Protein AF-A0A6L2Q4B0-F1 (afdb_monomer_lite)

pLDDT: mean 81.97, std 15.26, range [46.56, 97.0]

Radius of gyration: 23.89 Å; chains: 1; bounding box: 54×28×57 Å

Sequence (107 aa):
MDSKLSKKINGLEMSFWRRCSGLALEDHVRNDIIRQIMETEVTLTDTVEAKQLKWCGHMERMEEDRLRKKIYKWTRKEKERKAEKYLEEEGKTSNGWKKCTGRRLPG

Secondary structure (DSSP, 8-state):
--HHHHHHHHHHHHHHHHHHTT--STT---HHHHHHHTT--S-HHHHHHHHHHHHHHHHHHS-TTSHHHHHHH--HHHHHHHHHHHHHHTT--HHHHHHHHSPPPP-

Structure (mmCIF, N/CA/C/O backbone):
data_AF-A0A6L2Q4B0-F1
#
_entry.id   AF-A0A6L2Q4B0-F1
#
loop_
_atom_site.group_PDB
_atom_site.id
_atom_site.type_symbol
_atom_site.label_atom_id
_atom_site.label_alt_id
_atom_site.label_comp_id
_atom_site.label_asym_id
_atom_site.label_entity_id
_atom_site.label_seq_id
_atom_site.pdbx_PDB_ins_code
_atom_site.Cartn_x
_atom_site.Cartn_y
_atom_site.Cartn_z
_atom_site.occupancy
_atom_site.B_iso_or_equiv
_atom_site.auth_seq_id
_atom_site.auth_comp_id
_atom_site.auth_asym_id
_atom_site.auth_atom_id
_atom_site.pdbx_PDB_model_num
ATOM 1 N N . MET A 1 1 ? 5.914 -5.932 -0.659 1.00 71.81 1 MET A N 1
ATOM 2 C CA . MET A 1 1 ? 6.223 -4.558 -0.188 1.00 71.81 1 MET A CA 1
ATOM 3 C C . MET A 1 1 ? 7.388 -4.603 0.801 1.00 71.81 1 MET A C 1
ATOM 5 O O . MET A 1 1 ? 7.552 -5.628 1.453 1.00 71.81 1 MET A O 1
ATOM 9 N N . ASP A 1 2 ? 8.187 -3.539 0.942 1.00 85.00 2 ASP A N 1
ATOM 10 C CA . ASP A 1 2 ? 9.239 -3.489 1.975 1.00 85.00 2 ASP A CA 1
ATOM 11 C C . ASP A 1 2 ? 8.626 -3.586 3.379 1.00 85.00 2 ASP A C 1
ATOM 13 O O . ASP A 1 2 ? 7.739 -2.806 3.736 1.00 85.00 2 ASP A O 1
ATOM 17 N N . SER A 1 3 ? 9.148 -4.489 4.214 1.00 86.62 3 SER A N 1
ATOM 18 C CA . SER A 1 3 ? 8.625 -4.759 5.566 1.00 86.62 3 SER A CA 1
ATOM 19 C C . SER A 1 3 ? 8.646 -3.537 6.495 1.00 86.62 3 SER A C 1
ATOM 21 O O . SER A 1 3 ? 7.865 -3.436 7.440 1.00 86.62 3 SER A O 1
ATOM 23 N N . LYS A 1 4 ? 9.538 -2.574 6.237 1.00 91.88 4 LYS A N 1
ATOM 24 C CA . LYS A 1 4 ? 9.607 -1.308 6.978 1.00 91.88 4 LYS A CA 1
ATOM 25 C C . LYS A 1 4 ? 8.489 -0.346 6.577 1.00 91.88 4 LYS A C 1
ATOM 27 O O . LYS A 1 4 ? 7.987 0.388 7.427 1.00 91.88 4 LYS A O 1
ATOM 32 N N . LEU A 1 5 ? 8.115 -0.324 5.299 1.00 93.31 5 LEU A N 1
ATOM 33 C CA . LEU A 1 5 ? 7.075 0.563 4.788 1.00 93.31 5 LEU A CA 1
ATOM 34 C C . LEU A 1 5 ? 5.685 0.061 5.188 1.00 93.31 5 LEU A C 1
ATOM 36 O O . LEU A 1 5 ? 4.874 0.865 5.640 1.00 93.31 5 LEU A O 1
ATOM 40 N N . SER A 1 6 ? 5.446 -1.252 5.138 1.00 92.12 6 SER A N 1
ATOM 41 C CA . SER A 1 6 ? 4.179 -1.844 5.593 1.00 92.12 6 SER A CA 1
ATOM 42 C C . SER A 1 6 ? 3.885 -1.529 7.064 1.00 92.12 6 SER A C 1
ATOM 44 O O . SER A 1 6 ? 2.777 -1.118 7.399 1.00 92.12 6 SER A O 1
ATOM 46 N N . LYS A 1 7 ? 4.897 -1.594 7.943 1.00 92.81 7 LYS A N 1
ATOM 47 C CA . LYS A 1 7 ? 4.760 -1.190 9.356 1.00 92.81 7 LYS A CA 1
ATOM 48 C C . LYS A 1 7 ? 4.362 0.280 9.517 1.00 92.81 7 LYS A C 1
ATOM 50 O O . LYS A 1 7 ? 3.527 0.594 10.361 1.00 92.81 7 LYS A O 1
ATOM 55 N N . LYS A 1 8 ? 4.932 1.181 8.708 1.00 94.81 8 LYS A N 1
ATOM 56 C CA . LYS A 1 8 ? 4.575 2.611 8.731 1.00 94.81 8 LYS A CA 1
ATOM 57 C C . LYS A 1 8 ? 3.149 2.852 8.243 1.00 94.81 8 LYS A C 1
ATOM 59 O O . LYS A 1 8 ? 2.441 3.641 8.856 1.00 94.81 8 LYS A O 1
ATOM 64 N N . ILE A 1 9 ? 2.739 2.174 7.169 1.00 94.75 9 ILE A N 1
ATOM 65 C CA . ILE A 1 9 ? 1.377 2.264 6.627 1.00 94.75 9 ILE A CA 1
ATOM 66 C C . ILE A 1 9 ? 0.369 1.791 7.674 1.00 94.75 9 ILE A C 1
ATOM 68 O O . ILE A 1 9 ? -0.567 2.522 7.968 1.00 94.75 9 ILE A O 1
ATOM 72 N N . ASN A 1 10 ? 0.611 0.640 8.305 1.00 93.25 10 ASN A N 1
ATOM 73 C CA . ASN A 1 10 ? -0.256 0.125 9.365 1.00 93.25 10 ASN A CA 1
ATOM 74 C C . ASN A 1 10 ? -0.327 1.094 10.564 1.00 93.25 10 ASN A C 1
ATOM 76 O O . ASN A 1 10 ? -1.409 1.421 11.040 1.00 93.25 10 ASN A O 1
ATOM 80 N N . GLY A 1 11 ? 0.807 1.647 11.012 1.00 93.31 11 GLY A N 1
ATOM 81 C CA . GLY A 1 11 ? 0.813 2.654 12.083 1.00 93.31 11 GLY A CA 1
ATOM 82 C C . GLY A 1 11 ? 0.026 3.926 11.734 1.00 93.31 11 GLY A C 1
ATOM 83 O O . GLY A 1 11 ? -0.687 4.465 12.585 1.00 93.31 11 GLY A O 1
ATOM 84 N N . LEU A 1 12 ? 0.112 4.389 10.484 1.00 94.50 12 LEU A N 1
ATOM 85 C CA . LEU A 1 12 ? -0.660 5.530 9.988 1.00 94.50 12 LEU A CA 1
ATOM 86 C C . LEU A 1 12 ? -2.160 5.216 9.931 1.00 94.50 12 LEU A C 1
ATOM 88 O O . LEU A 1 12 ? -2.968 6.021 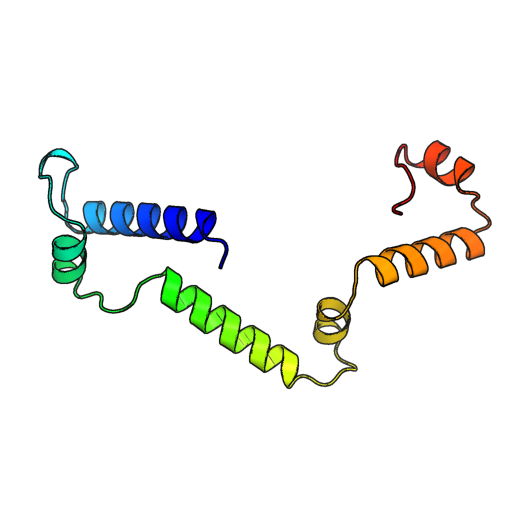10.388 1.00 94.50 12 LEU A O 1
ATOM 92 N N . GLU A 1 13 ? -2.514 4.049 9.403 1.00 94.88 13 GLU A N 1
ATOM 93 C CA . GLU A 1 13 ? -3.884 3.548 9.291 1.00 94.88 13 GLU A CA 1
ATOM 94 C C . GLU A 1 13 ? -4.553 3.430 10.670 1.00 94.88 13 GLU A C 1
ATOM 96 O O . GLU A 1 13 ? -5.615 4.008 10.894 1.00 94.88 13 GLU A O 1
ATOM 101 N N . MET A 1 14 ? -3.871 2.819 11.645 1.00 93.81 14 MET A N 1
ATOM 102 C CA . MET A 1 14 ? -4.335 2.757 13.038 1.00 93.81 14 MET A CA 1
ATOM 103 C C . MET A 1 14 ? -4.554 4.144 13.642 1.00 93.81 14 MET A C 1
ATOM 105 O O . MET A 1 14 ? -5.560 4.393 14.304 1.00 93.81 14 MET A O 1
ATOM 109 N N . SER A 1 15 ? -3.612 5.059 13.411 1.00 92.56 15 SER A N 1
ATOM 110 C CA . SER A 1 15 ? -3.687 6.430 13.928 1.00 92.56 15 SER A CA 1
ATOM 111 C C . SER A 1 15 ? -4.846 7.213 13.302 1.00 92.56 15 SER A C 1
ATOM 113 O O . SER A 1 15 ? -5.440 8.074 13.947 1.00 92.56 15 SER A O 1
ATOM 115 N N . PHE A 1 16 ? -5.168 6.940 12.037 1.00 93.50 16 PHE A N 1
ATOM 116 C CA . PHE A 1 16 ? -6.330 7.499 11.356 1.00 93.50 16 PHE A CA 1
ATOM 117 C C . PHE A 1 16 ? -7.635 6.967 11.962 1.00 93.50 16 PHE A C 1
ATOM 119 O O . PHE A 1 16 ? -8.455 7.767 12.406 1.00 93.50 16 PHE A O 1
ATOM 126 N N . TRP A 1 17 ? -7.787 5.647 12.088 1.00 93.00 17 TRP A N 1
ATOM 127 C CA . TRP A 1 17 ? -9.007 5.038 12.629 1.00 93.00 17 TRP A CA 1
ATOM 128 C C . TRP A 1 17 ? -9.287 5.397 14.085 1.00 93.00 17 TRP A C 1
ATOM 130 O O . TRP A 1 17 ?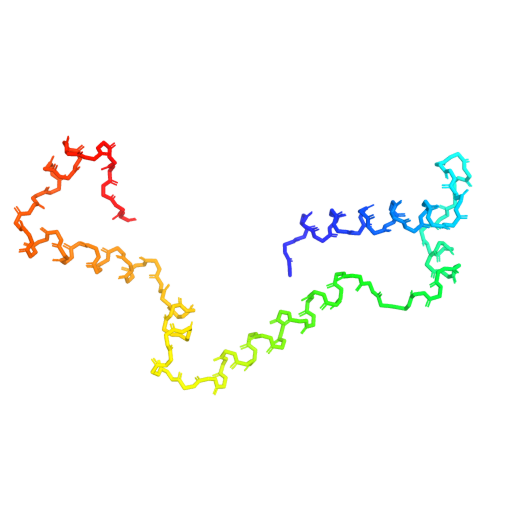 -10.440 5.652 14.427 1.00 93.00 17 TRP A O 1
ATOM 140 N N . ARG A 1 18 ? -8.253 5.515 14.929 1.00 93.12 18 ARG A N 1
ATOM 141 C CA . ARG A 1 18 ? -8.415 6.013 16.307 1.00 93.12 18 ARG A CA 1
ATOM 142 C C . ARG A 1 18 ? -9.047 7.400 16.338 1.00 93.12 18 ARG A C 1
ATOM 144 O O . ARG A 1 18 ? -10.024 7.604 17.047 1.00 93.12 18 ARG A O 1
ATOM 151 N N . ARG A 1 19 ? -8.548 8.323 15.508 1.00 92.56 19 ARG A N 1
ATOM 152 C CA . ARG A 1 19 ? -9.096 9.685 15.409 1.00 92.56 19 ARG A CA 1
ATOM 153 C C . ARG A 1 19 ? -10.528 9.698 14.881 1.00 92.56 19 ARG A C 1
ATOM 155 O O . ARG A 1 19 ? -11.344 10.434 15.419 1.00 92.56 19 ARG A O 1
ATOM 162 N N . CYS A 1 20 ? -10.844 8.880 13.878 1.00 92.12 20 CYS A N 1
ATOM 163 C CA . CYS A 1 20 ? -12.211 8.766 13.358 1.00 92.12 20 CYS A CA 1
ATOM 164 C C . CYS A 1 20 ? -13.189 8.178 14.382 1.00 92.12 20 CYS A C 1
ATOM 166 O O . CYS A 1 20 ? -14.345 8.582 14.409 1.00 92.12 20 CYS A O 1
ATOM 168 N N . SER A 1 21 ? -12.718 7.268 15.235 1.00 90.62 21 SER A N 1
ATOM 169 C CA . SER A 1 21 ? -13.527 6.625 16.278 1.00 90.62 21 SER A CA 1
ATOM 170 C C . SER A 1 21 ? -13.602 7.438 17.577 1.00 90.62 21 SER A C 1
ATOM 172 O O . SER A 1 21 ? -14.242 7.000 18.526 1.00 90.62 21 SER A O 1
ATOM 174 N N . GLY A 1 22 ? -12.916 8.585 17.659 1.00 92.12 22 GLY A N 1
ATOM 175 C CA . GLY A 1 22 ? -12.829 9.385 18.885 1.00 92.12 22 GLY A CA 1
ATOM 176 C C . GLY A 1 22 ? -12.027 8.730 20.015 1.00 92.12 22 GLY A C 1
ATOM 177 O O . GLY A 1 22 ? -12.170 9.135 21.162 1.00 92.12 22 GLY A O 1
ATOM 178 N N . LEU A 1 23 ? -11.192 7.734 19.705 1.00 89.94 23 LEU A N 1
ATOM 179 C CA . LEU A 1 23 ? -10.400 7.001 20.691 1.00 89.94 23 LEU A CA 1
ATOM 180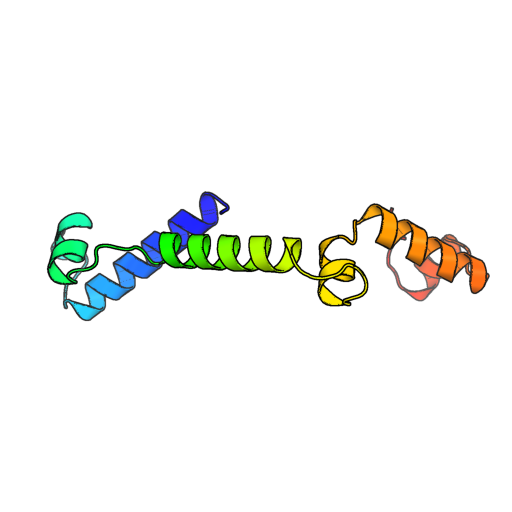 C C . LEU A 1 23 ? -9.060 7.696 20.941 1.00 89.94 23 LEU A C 1
ATOM 182 O O . LEU A 1 23 ? -8.283 7.953 20.011 1.00 89.94 23 LEU A O 1
ATOM 186 N N . ALA A 1 24 ? -8.766 7.938 22.211 1.00 85.06 24 ALA A N 1
ATOM 187 C CA . ALA A 1 24 ? -7.479 8.408 22.681 1.00 85.06 24 ALA A CA 1
ATOM 188 C C . ALA A 1 24 ? -6.466 7.254 22.777 1.00 85.06 24 ALA A C 1
ATOM 190 O O . ALA A 1 24 ? -6.779 6.065 22.648 1.00 85.06 24 ALA A O 1
ATOM 191 N N . LEU A 1 25 ? -5.196 7.604 22.999 1.00 81.06 25 LEU A N 1
ATOM 192 C CA . LEU A 1 25 ? -4.165 6.606 23.303 1.00 81.06 25 LEU A CA 1
ATOM 193 C C . LEU A 1 25 ? -4.402 5.949 24.674 1.00 81.06 25 LEU A C 1
ATOM 195 O O . LEU A 1 25 ? -4.104 4.768 24.845 1.00 81.06 25 LEU A O 1
ATOM 199 N N . GLU A 1 26 ? -4.948 6.723 25.613 1.00 87.81 26 GLU A N 1
ATOM 200 C CA . GLU A 1 26 ? -5.229 6.354 27.007 1.00 87.81 26 GLU A CA 1
ATOM 201 C C . GLU A 1 26 ? -6.324 5.293 27.133 1.00 87.81 26 GLU A C 1
ATOM 203 O O . GLU A 1 26 ? -6.323 4.522 28.087 1.00 87.81 26 GLU A O 1
ATOM 208 N N . ASP A 1 27 ? -7.200 5.173 26.133 1.00 88.44 27 ASP A N 1
ATOM 209 C CA . ASP A 1 27 ? -8.244 4.145 26.127 1.00 88.44 27 ASP A CA 1
ATOM 210 C C . ASP A 1 27 ? -7.661 2.726 25.985 1.00 88.44 27 ASP A C 1
ATOM 212 O O . ASP A 1 27 ? -8.381 1.739 26.125 1.00 88.44 27 ASP A O 1
ATOM 216 N N . HIS A 1 28 ? -6.366 2.602 25.648 1.00 87.69 28 HIS A N 1
ATOM 217 C CA . HIS A 1 28 ? -5.633 1.337 25.500 1.00 87.69 28 HIS A CA 1
ATOM 218 C C . HIS A 1 28 ? -6.355 0.277 24.641 1.00 87.69 28 HIS A C 1
ATOM 220 O O . HIS A 1 28 ? -6.101 -0.926 24.746 1.00 87.69 28 HIS A O 1
ATOM 226 N N . VAL A 1 29 ? -7.230 0.725 23.734 1.00 91.94 29 VAL A N 1
ATOM 227 C CA . VAL A 1 29 ? -8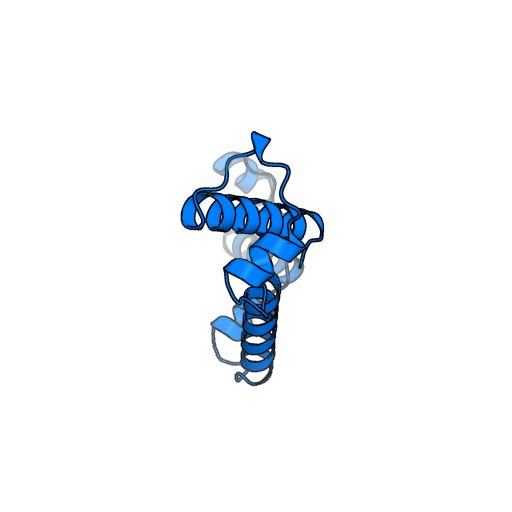.019 -0.152 22.865 1.00 91.94 29 VAL A CA 1
ATOM 228 C C . VAL A 1 29 ? -7.090 -0.896 21.917 1.00 91.94 29 VAL A C 1
ATOM 230 O O . VAL A 1 29 ? -6.198 -0.301 21.305 1.00 91.94 29 VAL A O 1
ATOM 233 N N . ARG A 1 30 ? -7.300 -2.206 21.772 1.00 91.38 30 ARG A N 1
ATOM 234 C CA . ARG A 1 30 ? -6.522 -3.039 20.848 1.00 91.38 30 ARG A CA 1
ATOM 235 C C . ARG A 1 30 ? -6.842 -2.687 19.397 1.00 91.38 30 ARG A C 1
ATOM 237 O O . ARG A 1 30 ? -7.970 -2.339 19.057 1.00 91.38 30 ARG A O 1
ATOM 244 N N . ASN A 1 31 ? -5.851 -2.847 18.527 1.00 89.94 31 ASN A N 1
ATOM 245 C CA . ASN A 1 31 ? -5.987 -2.557 17.099 1.00 89.94 31 ASN A CA 1
ATOM 246 C C . ASN A 1 31 ? -7.078 -3.401 16.416 1.00 89.94 31 ASN A C 1
ATOM 248 O O . ASN A 1 31 ? -7.747 -2.903 15.515 1.00 89.94 31 ASN A O 1
ATOM 252 N N . ASP A 1 32 ? -7.304 -4.634 16.875 1.00 90.31 32 ASP A N 1
ATOM 253 C CA . ASP A 1 32 ? -8.339 -5.517 16.321 1.00 90.31 32 ASP A CA 1
ATOM 254 C C . ASP A 1 32 ? -9.754 -4.999 16.612 1.00 90.31 32 ASP A C 1
ATOM 256 O O . ASP A 1 32 ? -10.615 -5.026 15.738 1.00 90.31 32 ASP A O 1
ATOM 260 N N . ILE A 1 33 ? -9.975 -4.439 17.806 1.00 92.38 33 ILE A N 1
ATOM 261 C CA . ILE A 1 33 ? -11.258 -3.826 18.177 1.00 92.38 33 ILE A CA 1
ATOM 262 C C . ILE A 1 33 ? -11.508 -2.569 17.340 1.00 92.38 33 ILE A C 1
ATOM 264 O O . ILE A 1 33 ? -12.613 -2.362 16.857 1.00 92.38 33 ILE A O 1
ATOM 268 N N . ILE A 1 34 ? -10.476 -1.757 17.097 1.00 92.38 34 ILE A N 1
ATOM 269 C CA . ILE A 1 34 ? -10.590 -0.571 16.230 1.00 92.38 34 ILE A CA 1
ATOM 270 C C . ILE A 1 34 ? -10.969 -0.975 14.804 1.00 92.38 34 ILE A C 1
ATOM 272 O O . ILE A 1 34 ? -11.810 -0.331 14.185 1.00 92.38 34 ILE A O 1
ATOM 276 N N . ARG A 1 35 ? -10.386 -2.062 14.289 1.00 92.31 35 ARG A N 1
ATOM 277 C CA . ARG A 1 35 ? -10.748 -2.613 12.975 1.00 92.31 35 ARG A CA 1
ATOM 278 C C . ARG A 1 35 ? -12.195 -3.092 12.922 1.00 92.31 35 ARG A C 1
ATOM 280 O O . ARG A 1 35 ? -12.854 -2.852 11.917 1.00 92.31 35 ARG A O 1
ATOM 287 N N . GLN A 1 36 ? -12.685 -3.716 13.996 1.00 92.31 36 GLN A N 1
ATOM 288 C CA . GLN A 1 36 ? -14.090 -4.114 14.115 1.00 92.31 36 GLN A CA 1
ATOM 289 C C . GLN A 1 36 ? -15.034 -2.910 14.161 1.00 92.31 36 GLN A C 1
ATOM 291 O O . GLN A 1 36 ? -16.024 -2.912 13.443 1.00 92.31 36 GLN A O 1
ATOM 296 N N . ILE A 1 37 ? -14.714 -1.871 14.943 1.00 92.12 37 ILE A N 1
ATOM 297 C CA . ILE A 1 37 ? -15.510 -0.630 15.013 1.00 92.12 37 ILE A CA 1
ATOM 298 C C . ILE A 1 37 ? -15.618 0.030 13.635 1.00 92.12 37 ILE A C 1
ATOM 300 O O . ILE A 1 37 ? -16.674 0.526 13.263 1.00 92.12 37 ILE A O 1
ATOM 304 N N . MET A 1 38 ? -14.524 0.026 12.874 1.00 93.06 38 MET A N 1
ATOM 305 C CA . MET A 1 38 ? -14.482 0.585 11.522 1.00 93.06 38 MET A CA 1
ATOM 306 C C . MET A 1 38 ? -15.013 -0.373 10.445 1.00 93.06 38 MET A C 1
ATOM 308 O O . MET A 1 38 ? -14.916 -0.038 9.264 1.00 93.06 38 MET A O 1
ATOM 312 N N . GLU A 1 39 ? -15.490 -1.566 10.822 1.00 93.00 39 GLU A N 1
ATOM 313 C CA . GLU A 1 39 ? -16.018 -2.603 9.920 1.00 93.00 39 GLU A CA 1
ATOM 314 C C . GLU A 1 39 ? -15.103 -2.871 8.710 1.00 93.00 39 GLU A C 1
ATOM 316 O O . GLU A 1 39 ? -15.539 -3.079 7.578 1.00 93.00 39 GLU A O 1
ATOM 321 N N . THR A 1 40 ? -13.787 -2.817 8.937 1.00 88.94 40 THR A N 1
ATOM 322 C CA . THR A 1 40 ? -12.793 -2.891 7.866 1.00 88.94 40 THR A CA 1
ATOM 323 C C . THR A 1 40 ? -12.136 -4.265 7.834 1.00 88.94 40 THR A C 1
ATOM 325 O O . THR A 1 40 ? -11.313 -4.600 8.685 1.00 88.94 40 THR A O 1
ATOM 328 N N . GLU A 1 41 ? -12.459 -5.043 6.803 1.00 87.75 41 GLU A N 1
ATOM 329 C CA . GLU A 1 41 ? -11.880 -6.374 6.575 1.00 87.75 41 GLU A CA 1
ATOM 330 C C . GLU A 1 41 ? -10.539 -6.328 5.827 1.00 87.75 41 GLU A C 1
ATOM 332 O O . GLU A 1 41 ? -9.695 -7.208 5.995 1.00 87.75 41 GLU A O 1
ATOM 337 N N . VAL A 1 42 ? -10.326 -5.295 5.005 1.00 90.69 42 VAL A N 1
ATOM 338 C CA . VAL A 1 42 ? -9.162 -5.166 4.117 1.00 90.69 42 VAL A CA 1
ATOM 339 C C . VAL A 1 42 ? -8.287 -4.010 4.571 1.00 90.69 42 VAL A C 1
ATOM 341 O O . VAL A 1 42 ? -8.766 -2.890 4.729 1.00 90.69 42 VAL A O 1
ATOM 344 N N . THR A 1 43 ? -6.985 -4.248 4.726 1.00 91.75 43 THR A N 1
ATOM 345 C CA . THR A 1 43 ? -6.061 -3.174 5.097 1.00 91.75 43 THR A CA 1
ATOM 346 C C . THR A 1 43 ? -5.640 -2.342 3.889 1.00 91.75 43 THR A C 1
ATOM 348 O O . THR A 1 43 ? -5.651 -2.774 2.727 1.00 91.75 43 THR A O 1
ATOM 351 N N . LEU A 1 44 ? -5.176 -1.127 4.159 1.00 92.62 44 LEU A N 1
ATOM 352 C CA . LEU A 1 44 ? -4.576 -0.261 3.155 1.00 92.62 44 LEU A CA 1
ATOM 353 C C . LEU A 1 44 ? -3.355 -0.922 2.505 1.00 92.62 44 LEU A C 1
ATOM 355 O O . LEU A 1 44 ? -3.121 -0.741 1.309 1.00 92.62 44 LEU A O 1
ATOM 359 N N . THR A 1 45 ? -2.601 -1.716 3.269 1.00 93.44 45 THR A N 1
ATOM 360 C CA . THR A 1 45 ? -1.452 -2.463 2.740 1.00 93.44 45 THR A CA 1
ATOM 361 C C . THR A 1 45 ? -1.908 -3.476 1.693 1.00 93.44 45 THR A C 1
ATOM 363 O O . THR A 1 45 ? -1.386 -3.447 0.579 1.00 93.44 45 THR A O 1
ATOM 366 N N . ASP A 1 46 ? -2.939 -4.270 1.991 1.00 93.81 46 ASP A N 1
ATOM 367 C CA . ASP A 1 46 ? -3.491 -5.263 1.056 1.00 93.81 46 ASP A CA 1
ATOM 368 C C . ASP A 1 46 ? -3.985 -4.596 -0.232 1.00 93.81 46 ASP A C 1
ATOM 370 O O . ASP A 1 46 ? -3.731 -5.059 -1.344 1.00 93.81 46 ASP A O 1
ATOM 374 N N . THR A 1 47 ? -4.636 -3.438 -0.098 1.00 94.12 47 THR A N 1
ATOM 375 C CA . THR A 1 47 ? -5.122 -2.661 -1.244 1.00 94.12 47 THR A CA 1
ATOM 376 C C . THR A 1 47 ? -3.973 -2.176 -2.128 1.00 94.12 47 THR A C 1
ATOM 378 O O . THR A 1 47 ? -4.064 -2.211 -3.361 1.00 94.12 47 THR A O 1
ATOM 381 N N . VAL A 1 48 ? -2.887 -1.697 -1.519 1.00 94.00 48 VAL A N 1
ATOM 382 C CA . VAL A 1 48 ? -1.699 -1.247 -2.250 1.00 94.00 48 VAL A CA 1
ATOM 383 C C . VAL A 1 48 ? -1.023 -2.424 -2.942 1.00 94.00 48 VAL A C 1
ATOM 385 O O . VAL A 1 48 ? -0.697 -2.310 -4.123 1.00 94.00 48 VAL A O 1
ATOM 388 N N . GLU A 1 49 ? -0.862 -3.557 -2.264 1.00 94.00 49 GLU A N 1
ATOM 389 C CA . GLU A 1 49 ? -0.273 -4.764 -2.846 1.00 94.00 49 GLU A CA 1
ATOM 390 C C . GLU A 1 49 ? -1.114 -5.301 -4.008 1.00 94.00 49 GLU A C 1
ATOM 392 O O . GLU A 1 49 ? -0.582 -5.557 -5.089 1.00 94.00 49 GLU A O 1
ATOM 397 N N . ALA A 1 50 ? -2.438 -5.357 -3.861 1.00 95.75 50 ALA A N 1
ATOM 398 C CA . ALA A 1 50 ? -3.339 -5.757 -4.936 1.00 95.75 50 ALA A CA 1
ATOM 399 C C . ALA A 1 50 ? -3.235 -4.823 -6.154 1.00 95.75 50 ALA A C 1
ATOM 401 O O . ALA A 1 50 ? -3.216 -5.279 -7.300 1.00 95.75 50 ALA A O 1
ATOM 402 N N . LYS A 1 51 ? -3.135 -3.505 -5.935 1.00 95.50 51 LYS A N 1
ATOM 403 C CA . LYS A 1 51 ? -2.928 -2.528 -7.018 1.00 95.50 51 LYS A CA 1
ATOM 404 C C . LYS A 1 51 ? -1.557 -2.682 -7.674 1.00 95.50 51 LYS A C 1
ATOM 406 O O . LYS A 1 51 ? -1.473 -2.602 -8.899 1.00 95.50 51 LYS A O 1
ATOM 411 N N . GLN A 1 52 ? -0.509 -2.935 -6.892 1.00 94.00 52 GLN A N 1
ATOM 412 C CA . GLN A 1 52 ? 0.831 -3.214 -7.409 1.00 94.00 52 GLN A CA 1
ATOM 413 C C . GLN A 1 52 ? 0.824 -4.468 -8.284 1.00 94.00 52 GLN A C 1
ATOM 415 O O . GLN A 1 52 ? 1.302 -4.411 -9.412 1.00 94.00 52 GLN A O 1
ATOM 420 N N . LEU A 1 53 ? 0.210 -5.561 -7.829 1.00 95.62 53 LEU A N 1
ATOM 421 C CA . LEU A 1 53 ? 0.087 -6.799 -8.603 1.00 95.62 53 LEU A CA 1
ATOM 422 C C . LEU A 1 53 ? -0.713 -6.594 -9.892 1.00 95.62 53 LEU A C 1
ATOM 424 O O . LEU A 1 53 ? -0.279 -7.025 -10.959 1.00 95.62 53 LEU A O 1
ATOM 428 N N . LYS A 1 54 ? -1.842 -5.875 -9.830 1.00 97.00 54 LYS A N 1
ATOM 429 C CA . LYS A 1 54 ? -2.618 -5.513 -11.028 1.00 97.00 54 LYS A CA 1
ATOM 430 C C . LYS A 1 54 ? -1.777 -4.715 -12.021 1.00 97.00 54 LYS A C 1
ATOM 432 O O . LYS A 1 54 ? -1.815 -5.002 -13.217 1.00 97.00 54 LYS A O 1
ATOM 437 N N . TRP A 1 55 ? -1.007 -3.741 -11.538 1.00 95.06 55 TRP A N 1
ATOM 438 C CA . TRP A 1 55 ? -0.122 -2.935 -12.372 1.00 95.06 55 TRP A CA 1
ATOM 439 C C . TRP A 1 55 ? 1.010 -3.760 -12.985 1.00 95.06 55 TRP A C 1
ATOM 441 O O . TRP A 1 55 ? 1.241 -3.665 -14.188 1.00 95.06 55 TRP A O 1
ATOM 451 N N . CYS A 1 56 ? 1.676 -4.605 -12.196 1.00 93.75 56 CYS A N 1
ATOM 452 C CA . CYS A 1 56 ? 2.726 -5.500 -12.677 1.00 93.75 56 CYS A CA 1
ATOM 453 C C . CYS A 1 56 ? 2.188 -6.462 -13.740 1.00 93.75 56 CYS A C 1
ATOM 455 O O . CYS A 1 56 ? 2.741 -6.528 -14.833 1.00 93.75 56 CYS A O 1
ATOM 457 N N . GLY A 1 57 ? 1.050 -7.113 -13.489 1.00 95.56 57 GLY A N 1
ATOM 458 C CA . GLY A 1 57 ? 0.416 -7.984 -14.479 1.00 95.56 57 GLY A CA 1
ATOM 459 C C . GLY A 1 57 ? -0.024 -7.227 -15.738 1.00 95.56 57 GLY A C 1
ATOM 460 O O . GLY A 1 57 ? 0.076 -7.740 -16.851 1.00 95.56 57 GLY A O 1
ATOM 461 N N . HIS A 1 58 ? -0.483 -5.981 -15.597 1.00 95.00 58 HIS A N 1
ATOM 462 C CA . HIS A 1 58 ? -0.778 -5.130 -16.748 1.00 95.00 58 HIS A CA 1
ATOM 463 C C . HIS A 1 58 ? 0.485 -4.791 -17.546 1.00 95.00 58 HIS A C 1
ATOM 465 O O . HIS A 1 58 ? 0.460 -4.869 -18.773 1.00 95.00 58 HIS A O 1
ATOM 471 N N . MET A 1 59 ? 1.592 -4.471 -16.869 1.00 94.69 59 MET A N 1
ATOM 472 C CA . MET A 1 59 ? 2.884 -4.271 -17.517 1.00 94.69 59 MET A CA 1
ATOM 473 C C . MET A 1 59 ? 3.316 -5.530 -18.249 1.00 94.69 59 MET A C 1
ATOM 475 O O . MET A 1 59 ? 3.741 -5.426 -19.390 1.00 94.69 59 MET A O 1
ATOM 479 N N . GLU A 1 60 ? 3.191 -6.716 -17.656 1.00 92.50 60 GLU A N 1
ATOM 480 C CA . GLU A 1 60 ? 3.518 -7.995 -18.299 1.00 92.50 60 GLU A CA 1
ATOM 481 C C . GLU A 1 60 ? 2.789 -8.209 -19.624 1.00 92.50 60 GLU A C 1
ATOM 483 O O . GLU A 1 60 ? 3.451 -8.541 -20.603 1.00 92.50 60 GLU A O 1
ATOM 488 N N . ARG A 1 61 ? 1.487 -7.904 -19.676 1.00 94.44 61 ARG A N 1
ATOM 489 C CA . ARG A 1 61 ? 0.657 -8.018 -20.887 1.00 94.44 61 ARG A CA 1
ATOM 490 C C . ARG A 1 61 ? 0.815 -6.869 -21.889 1.00 94.44 61 ARG A C 1
ATOM 492 O O . ARG A 1 61 ? 0.337 -6.995 -23.012 1.00 94.44 61 ARG A O 1
ATOM 499 N N . MET A 1 62 ? 1.425 -5.742 -21.510 1.00 95.56 62 MET A N 1
ATOM 500 C CA . MET A 1 62 ? 1.693 -4.659 -22.462 1.00 95.56 62 MET A CA 1
ATOM 501 C C . MET A 1 62 ? 2.722 -5.091 -23.509 1.00 95.56 62 MET A C 1
ATOM 503 O O . MET A 1 62 ? 3.769 -5.647 -23.175 1.00 95.56 62 MET A O 1
ATOM 507 N N . GLU A 1 63 ? 2.448 -4.718 -24.757 1.00 93.69 63 GLU A N 1
ATOM 508 C CA . GLU A 1 63 ? 3.374 -4.835 -25.881 1.00 93.69 63 GLU A CA 1
ATOM 509 C C . GLU A 1 63 ? 4.717 -4.138 -25.606 1.00 93.69 63 GLU A C 1
ATOM 511 O O . GLU A 1 63 ? 4.778 -3.080 -24.967 1.00 93.69 63 GLU A O 1
ATOM 516 N N . GLU A 1 64 ? 5.802 -4.731 -26.111 1.00 89.81 64 GLU A N 1
ATOM 517 C CA . GLU A 1 64 ? 7.173 -4.293 -25.833 1.00 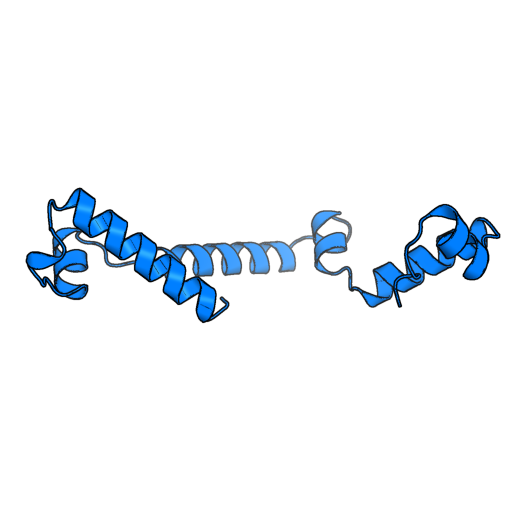89.81 64 GLU A CA 1
ATOM 518 C C . GLU A 1 64 ? 7.537 -2.944 -26.447 1.00 89.81 64 GLU A C 1
ATOM 520 O O . GLU A 1 64 ? 8.411 -2.256 -25.918 1.00 89.81 64 GLU A O 1
ATOM 525 N N . ASP A 1 65 ? 6.856 -2.525 -27.516 1.00 92.12 65 ASP A N 1
ATOM 526 C CA . ASP A 1 65 ? 7.099 -1.217 -28.117 1.00 92.12 65 ASP A CA 1
ATOM 527 C C . ASP A 1 65 ? 6.783 -0.067 -27.142 1.00 92.12 65 ASP A C 1
ATOM 529 O O . ASP A 1 65 ? 7.438 0.984 -27.148 1.00 92.12 65 ASP A O 1
ATOM 533 N N . ARG A 1 66 ? 5.822 -0.270 -26.236 1.00 91.75 66 ARG A N 1
ATOM 534 C CA . ARG A 1 66 ? 5.318 0.823 -25.411 1.00 91.75 66 ARG A CA 1
ATOM 535 C C . ARG A 1 66 ? 6.401 1.373 -24.494 1.00 91.75 66 ARG A C 1
ATOM 537 O O . ARG A 1 66 ? 7.011 0.654 -23.702 1.00 91.75 66 ARG A O 1
ATOM 544 N N . LEU A 1 67 ? 6.543 2.699 -24.504 1.00 89.44 67 LEU A N 1
ATOM 545 C CA . LEU A 1 67 ? 7.544 3.422 -23.717 1.00 89.44 67 LEU A CA 1
ATOM 546 C C . LEU A 1 67 ? 7.562 3.006 -22.236 1.00 89.44 67 LEU A C 1
ATOM 548 O O . LEU A 1 67 ? 8.627 2.795 -21.669 1.00 89.44 67 LEU A O 1
ATOM 552 N N . ARG A 1 68 ? 6.390 2.826 -21.612 1.00 90.00 68 ARG A N 1
ATOM 553 C CA . ARG A 1 68 ? 6.287 2.396 -20.206 1.00 90.00 68 ARG A CA 1
ATOM 554 C C . ARG A 1 68 ? 6.898 1.014 -19.961 1.00 90.00 68 ARG A C 1
ATOM 556 O O . ARG A 1 68 ? 7.590 0.837 -18.965 1.00 90.00 68 ARG A O 1
ATOM 563 N N . LYS A 1 69 ? 6.684 0.063 -20.874 1.00 92.56 69 LYS A N 1
ATOM 564 C CA . LYS A 1 69 ? 7.239 -1.295 -20.811 1.00 92.56 69 LYS A CA 1
ATOM 565 C C . LYS A 1 69 ? 8.751 -1.278 -21.029 1.00 92.56 69 LYS A C 1
ATOM 567 O O . LYS A 1 69 ? 9.471 -1.927 -20.273 1.00 92.56 69 LYS A O 1
ATOM 572 N N . LYS A 1 70 ? 9.221 -0.471 -21.990 1.00 90.06 70 LYS A N 1
ATOM 573 C CA . LYS A 1 70 ? 10.652 -0.212 -22.222 1.00 90.06 70 LYS A CA 1
ATOM 574 C C . LYS A 1 70 ? 11.314 0.346 -20.961 1.00 90.06 70 LYS A C 1
ATOM 576 O O . LYS A 1 70 ? 12.298 -0.220 -20.511 1.00 90.06 70 LYS A O 1
ATOM 581 N N . ILE A 1 71 ? 10.735 1.379 -20.339 1.00 89.19 71 ILE A N 1
ATOM 582 C CA . ILE A 1 71 ? 11.238 1.971 -19.085 1.00 89.19 71 ILE A CA 1
ATOM 583 C C . ILE A 1 71 ? 11.217 0.958 -17.936 1.00 89.19 71 ILE A C 1
ATOM 585 O O . ILE A 1 71 ? 12.178 0.889 -17.177 1.00 89.19 71 ILE A O 1
ATOM 589 N N . TYR A 1 72 ? 10.144 0.174 -17.805 1.00 87.19 72 TYR A N 1
ATOM 590 C CA . TYR A 1 72 ? 10.012 -0.834 -16.752 1.00 87.19 72 TYR A CA 1
ATOM 591 C C . TYR A 1 72 ? 11.085 -1.927 -16.852 1.00 87.19 72 TYR A C 1
ATOM 593 O O . TYR A 1 72 ? 11.669 -2.302 -15.839 1.00 87.19 72 TYR A O 1
ATOM 601 N N . LYS A 1 73 ? 11.382 -2.403 -18.069 1.00 87.38 73 LYS A N 1
ATOM 602 C CA . LYS A 1 73 ? 12.456 -3.376 -18.331 1.00 87.38 73 LYS A CA 1
ATOM 603 C C . LYS A 1 73 ? 13.858 -2.763 -18.293 1.00 87.38 73 LYS A C 1
ATOM 605 O O . LYS A 1 73 ? 14.833 -3.504 -18.250 1.00 87.38 73 LYS A O 1
ATOM 610 N N . TRP A 1 74 ? 13.969 -1.435 -18.323 1.00 84.31 74 TRP A N 1
ATOM 611 C CA . TRP A 1 74 ? 15.244 -0.753 -18.499 1.00 84.31 74 TRP A CA 1
ATOM 612 C C . TRP A 1 74 ? 16.153 -0.939 -17.283 1.00 84.31 74 TRP A C 1
ATOM 614 O O . TRP A 1 74 ? 15.991 -0.288 -16.243 1.00 84.31 74 TRP A O 1
ATOM 624 N N . THR A 1 75 ? 17.146 -1.817 -17.421 1.00 78.88 75 THR A N 1
ATOM 625 C CA . THR A 1 75 ? 18.090 -2.110 -16.342 1.00 78.88 75 THR A CA 1
ATOM 626 C C . THR A 1 75 ? 19.135 -1.011 -16.184 1.00 78.88 75 THR A C 1
ATOM 628 O O . THR A 1 75 ? 19.464 -0.268 -17.107 1.00 78.88 75 THR A O 1
ATOM 631 N N . ARG A 1 76 ? 19.697 -0.900 -14.976 1.00 63.84 76 ARG A N 1
ATOM 632 C CA . ARG A 1 76 ? 20.729 0.095 -14.653 1.00 63.84 76 ARG A CA 1
ATOM 633 C C . ARG A 1 76 ? 21.972 -0.020 -15.550 1.00 63.84 76 ARG A C 1
ATOM 635 O O . ARG A 1 76 ? 22.423 0.998 -16.059 1.00 63.84 76 ARG A O 1
ATOM 642 N N . LYS A 1 77 ? 22.419 -1.243 -15.854 1.00 64.56 77 LYS A N 1
ATOM 643 C CA . LYS A 1 77 ? 23.542 -1.490 -16.776 1.00 64.56 77 LYS A CA 1
ATOM 644 C C . LYS A 1 77 ? 23.269 -0.982 -18.190 1.00 64.56 77 LYS A C 1
ATOM 646 O O . LYS A 1 77 ? 24.158 -0.468 -18.856 1.00 64.56 77 LYS A O 1
ATOM 651 N N . GLU A 1 78 ? 22.029 -1.088 -18.659 1.00 67.19 78 GLU A N 1
ATOM 652 C CA . GLU A 1 78 ? 21.638 -0.529 -19.954 1.00 67.19 78 GLU A CA 1
ATOM 653 C C . GLU A 1 78 ? 21.577 0.999 -19.927 1.00 67.19 78 GLU A C 1
ATOM 655 O O . GLU A 1 78 ? 21.833 1.619 -20.956 1.00 67.19 78 GLU A O 1
ATOM 660 N N . LYS A 1 79 ? 21.256 1.618 -18.782 1.00 67.38 79 LYS A N 1
ATOM 661 C CA . LYS A 1 79 ? 21.348 3.078 -18.605 1.00 67.38 79 LYS A CA 1
ATOM 662 C C . LYS A 1 79 ? 22.797 3.541 -18.676 1.00 67.38 79 LYS A C 1
ATOM 664 O O . LYS A 1 79 ? 23.082 4.478 -19.411 1.00 67.38 79 LYS A O 1
ATOM 669 N N . GLU A 1 80 ? 23.683 2.863 -17.952 1.00 63.72 80 GLU A N 1
ATOM 670 C CA . GLU A 1 80 ? 25.120 3.153 -17.902 1.00 63.72 80 GLU A CA 1
ATOM 671 C C . GLU A 1 80 ? 25.767 2.966 -19.277 1.00 63.72 80 GLU A C 1
ATOM 673 O O . GLU A 1 80 ? 26.326 3.919 -19.806 1.00 63.72 80 GLU A O 1
ATOM 678 N N . ARG A 1 81 ? 25.552 1.823 -19.941 1.00 67.19 81 ARG A N 1
ATOM 679 C CA . ARG A 1 81 ? 26.062 1.562 -21.299 1.00 67.19 81 ARG A CA 1
ATOM 680 C C . ARG A 1 81 ? 25.558 2.573 -22.331 1.00 67.19 81 ARG A C 1
ATOM 682 O O . ARG A 1 81 ? 26.296 2.984 -23.220 1.00 67.19 81 ARG A O 1
ATOM 689 N N . LYS A 1 82 ? 24.278 2.957 -22.262 1.00 65.94 82 LYS A N 1
ATOM 690 C CA . LYS A 1 82 ? 23.711 3.922 -23.214 1.00 65.94 82 LYS A CA 1
ATOM 691 C C . LYS A 1 82 ? 24.249 5.328 -22.949 1.00 65.94 82 LYS A C 1
ATOM 693 O O . LYS A 1 82 ? 24.559 6.029 -23.902 1.00 65.94 82 LYS A O 1
ATOM 698 N N . ALA A 1 83 ? 24.401 5.712 -21.680 1.00 65.88 83 ALA A N 1
ATOM 699 C CA . ALA A 1 83 ? 25.045 6.963 -21.294 1.00 65.88 83 ALA A CA 1
ATOM 700 C C . ALA A 1 83 ? 26.515 7.006 -21.740 1.00 65.88 83 ALA A C 1
ATOM 702 O O . ALA A 1 83 ? 26.935 8.005 -22.306 1.00 65.88 83 ALA A O 1
ATOM 703 N N . GLU A 1 84 ? 27.265 5.920 -21.556 1.00 66.19 84 GLU A N 1
ATOM 704 C CA . GLU A 1 84 ? 28.653 5.779 -22.008 1.00 66.19 84 GLU A CA 1
ATOM 705 C C . GLU A 1 84 ? 28.781 5.941 -23.529 1.00 66.19 84 GLU A C 1
ATOM 707 O O . GLU A 1 84 ? 29.606 6.724 -23.991 1.00 66.19 84 GLU A O 1
ATOM 712 N N . LYS A 1 85 ? 27.879 5.323 -24.302 1.00 69.88 85 LYS A N 1
ATOM 713 C CA . LYS A 1 85 ? 27.832 5.477 -25.763 1.00 69.88 85 LYS A CA 1
ATOM 714 C C . LYS A 1 85 ? 27.596 6.927 -26.208 1.00 69.88 85 LYS A C 1
ATOM 716 O O . LYS A 1 85 ? 28.275 7.397 -27.111 1.00 69.88 85 LYS A O 1
ATOM 721 N N . TYR A 1 86 ? 26.677 7.658 -25.567 1.00 71.44 86 TYR A N 1
ATOM 722 C CA . TYR A 1 86 ? 26.452 9.080 -25.879 1.00 71.44 86 TYR A CA 1
ATOM 723 C C . TYR A 1 86 ? 27.690 9.945 -25.594 1.00 71.44 86 TYR A C 1
ATOM 725 O O . TYR A 1 86 ? 27.954 10.905 -26.309 1.00 71.44 86 TYR A O 1
ATOM 733 N N . LEU A 1 87 ? 28.460 9.612 -24.556 1.00 64.12 87 LEU A N 1
ATOM 734 C CA . LEU A 1 87 ? 29.684 10.338 -24.202 1.00 64.12 87 LEU A CA 1
ATOM 735 C C . LEU A 1 87 ? 30.819 10.079 -25.188 1.00 64.12 87 LEU A C 1
ATOM 737 O O . LEU A 1 87 ? 31.573 10.999 -25.507 1.00 64.12 87 LEU A O 1
ATOM 741 N N . GLU A 1 88 ? 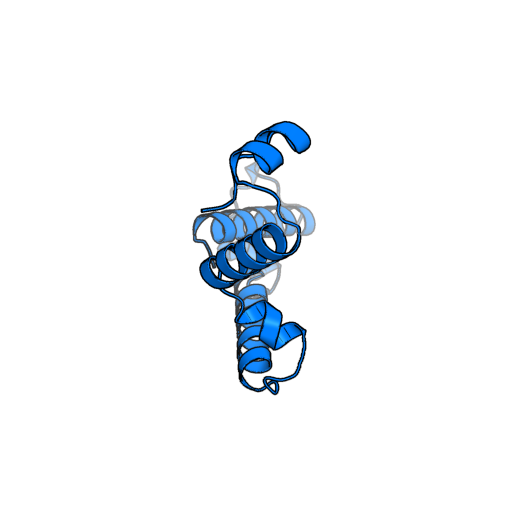30.918 8.842 -25.670 1.00 64.44 88 GLU A N 1
ATOM 742 C CA . GLU A 1 88 ? 31.848 8.439 -26.720 1.00 64.44 88 GLU A CA 1
ATOM 743 C C . GLU A 1 88 ? 31.504 9.121 -28.057 1.00 64.44 88 GLU A C 1
ATOM 745 O O . GLU A 1 88 ? 32.390 9.686 -28.695 1.00 64.44 88 GLU A O 1
ATOM 750 N N . GLU A 1 89 ? 30.217 9.177 -28.425 1.00 63.34 89 GLU A N 1
ATOM 751 C CA . GLU A 1 89 ? 29.715 9.872 -29.624 1.00 63.34 89 GLU A CA 1
ATOM 752 C C . GLU A 1 89 ? 29.944 11.398 -29.576 1.00 63.34 89 GLU A C 1
ATOM 754 O O . GLU A 1 89 ? 30.222 12.013 -30.604 1.00 63.34 89 GLU A O 1
ATOM 759 N N . GLU A 1 90 ? 29.892 12.019 -28.392 1.00 62.66 90 GLU A N 1
ATOM 760 C CA . GLU A 1 90 ? 30.226 13.439 -28.191 1.00 62.66 90 GLU A CA 1
ATOM 761 C C . GLU A 1 90 ? 31.738 13.707 -28.021 1.00 62.66 90 GLU A C 1
ATOM 763 O O . GLU A 1 90 ? 32.139 14.849 -27.777 1.00 62.66 90 GLU A O 1
ATOM 768 N N . GLY A 1 91 ? 32.593 12.679 -28.107 1.00 61.25 91 GLY A N 1
ATOM 769 C CA . GLY A 1 91 ? 34.048 12.798 -27.937 1.00 61.25 91 GLY A CA 1
ATOM 770 C C . GLY A 1 91 ? 34.486 13.232 -26.530 1.00 61.25 91 GLY A C 1
ATOM 771 O O . GLY A 1 91 ? 35.616 13.689 -26.329 1.00 61.25 91 GLY A O 1
ATOM 772 N N . LYS A 1 92 ? 33.605 13.123 -25.528 1.00 57.81 92 LYS A N 1
ATOM 773 C CA . LYS A 1 92 ? 33.867 13.559 -24.152 1.00 57.81 92 LYS A CA 1
ATOM 774 C C . LYS A 1 92 ? 34.506 12.418 -23.368 1.00 57.81 92 LYS A C 1
ATOM 776 O O . LYS A 1 92 ? 33.841 11.490 -22.923 1.00 57.81 92 LYS A O 1
ATOM 781 N N . THR A 1 93 ? 35.814 12.513 -23.132 1.00 56.28 93 THR A N 1
ATOM 782 C CA . THR A 1 93 ? 36.518 11.563 -22.255 1.00 56.28 93 THR A CA 1
ATOM 783 C C . THR A 1 93 ? 35.950 11.594 -20.826 1.00 56.28 93 THR A C 1
ATOM 785 O O . THR A 1 93 ? 35.481 12.627 -20.341 1.00 56.28 93 THR A O 1
ATOM 788 N N . SER A 1 94 ? 36.050 10.473 -20.106 1.00 52.12 94 SER A N 1
ATOM 789 C CA . SER A 1 94 ? 35.666 10.321 -18.687 1.00 52.12 94 SER A CA 1
ATOM 790 C C . SER A 1 94 ? 36.160 11.461 -17.775 1.00 52.12 94 SER A C 1
ATOM 792 O O . SER A 1 94 ? 35.435 11.955 -16.901 1.00 52.12 94 SER A O 1
ATOM 794 N N . ASN A 1 95 ? 37.374 11.951 -18.042 1.00 54.94 95 ASN A N 1
ATOM 795 C CA . ASN A 1 95 ? 37.970 13.085 -17.341 1.00 54.94 95 ASN A CA 1
ATOM 796 C C . ASN A 1 95 ? 37.321 14.432 -17.701 1.00 54.94 95 ASN A C 1
ATOM 798 O O . ASN A 1 95 ? 37.252 15.311 -16.844 1.00 54.94 95 ASN A O 1
ATOM 802 N N . GLY A 1 96 ? 36.819 14.603 -18.926 1.00 56.38 96 GLY A N 1
ATOM 803 C CA . GLY A 1 96 ? 36.067 15.786 -19.354 1.00 56.38 96 GLY A CA 1
ATOM 804 C C . GLY A 1 96 ? 34.700 15.893 -18.674 1.00 56.38 96 GLY A C 1
ATOM 805 O O . GLY A 1 96 ? 34.347 16.953 -18.166 1.00 56.38 96 GLY A O 1
ATOM 806 N N . TRP A 1 97 ? 33.963 14.786 -18.549 1.00 53.66 97 TRP A N 1
ATOM 807 C CA . TRP A 1 97 ? 32.641 14.785 -17.904 1.00 53.66 97 TRP A CA 1
ATOM 808 C C . TRP A 1 97 ? 32.689 15.148 -16.415 1.00 53.66 97 TRP A C 1
ATOM 810 O O . TRP A 1 97 ? 31.893 15.968 -15.943 1.00 53.66 97 TRP A O 1
ATOM 820 N N . LYS A 1 98 ? 33.657 14.582 -15.677 1.00 53.47 98 LYS A N 1
ATOM 821 C CA . LYS A 1 98 ? 33.918 14.955 -14.277 1.00 53.47 98 LYS A CA 1
ATOM 822 C C . LYS A 1 98 ? 34.250 16.438 -14.142 1.00 53.47 98 LYS A C 1
ATOM 824 O O . LYS A 1 98 ? 33.748 17.077 -13.222 1.00 53.47 98 LYS A O 1
ATOM 829 N N . LYS A 1 99 ? 35.072 16.975 -15.052 1.00 53.72 99 LYS A N 1
ATOM 830 C CA . LYS A 1 99 ? 35.454 18.394 -15.063 1.00 53.72 99 LYS A CA 1
ATOM 831 C C . LYS A 1 99 ? 34.261 19.318 -15.331 1.00 53.72 99 LYS A C 1
ATOM 833 O O . LYS A 1 99 ? 34.173 20.358 -14.695 1.00 53.72 99 LYS A O 1
ATOM 838 N N . CYS A 1 100 ? 33.335 18.941 -16.216 1.00 51.88 100 CYS A N 1
ATOM 839 C CA . CYS A 1 100 ? 32.184 19.780 -16.575 1.00 51.88 100 CYS A CA 1
ATOM 840 C C . CYS A 1 100 ? 31.003 19.689 -15.595 1.00 51.88 100 CYS A C 1
ATOM 842 O O . CYS A 1 100 ? 30.275 20.661 -15.434 1.00 51.88 100 CYS A O 1
ATOM 844 N N . THR A 1 101 ? 30.770 18.530 -14.969 1.00 63.22 101 THR A N 1
ATOM 845 C CA . THR A 1 101 ? 29.534 18.284 -14.195 1.00 63.22 101 THR A CA 1
ATOM 846 C C . THR A 1 101 ? 29.760 18.003 -12.710 1.00 63.22 101 THR A C 1
ATOM 848 O O . THR A 1 101 ? 28.791 17.865 -11.965 1.00 63.22 101 THR A O 1
ATOM 851 N N . GLY A 1 102 ? 31.015 17.852 -12.271 1.00 57.53 102 GLY A N 1
ATOM 852 C CA . GLY A 1 102 ? 31.368 17.506 -10.890 1.00 57.53 102 GLY A CA 1
ATOM 853 C C . GLY A 1 102 ? 30.958 16.091 -10.457 1.00 57.53 102 GLY A C 1
ATOM 854 O O . GLY A 1 102 ? 31.234 15.688 -9.329 1.00 57.53 102 GLY A O 1
ATOM 855 N N . ARG A 1 103 ? 30.317 15.305 -11.332 1.00 53.78 103 ARG A N 1
ATOM 856 C CA . ARG A 1 103 ? 29.849 13.945 -11.036 1.00 53.78 103 ARG A CA 1
ATOM 857 C C . ARG A 1 103 ? 30.774 12.904 -11.659 1.00 53.78 103 ARG A C 1
ATOM 859 O O . ARG A 1 103 ? 31.196 13.023 -12.807 1.00 53.78 103 ARG A O 1
ATOM 866 N N . ARG A 1 104 ? 31.094 11.859 -10.887 1.00 52.28 104 ARG A N 1
ATOM 867 C CA . ARG A 1 104 ? 31.762 10.656 -11.407 1.00 52.28 104 ARG A CA 1
ATOM 868 C C . ARG A 1 104 ? 30.788 9.961 -12.362 1.00 52.28 104 ARG A C 1
ATOM 870 O O . ARG A 1 104 ? 29.597 9.913 -12.060 1.00 52.28 104 ARG A O 1
ATOM 877 N N . LEU A 1 105 ? 31.288 9.488 -13.505 1.00 51.69 105 LEU A N 1
ATOM 878 C CA . LEU A 1 105 ? 30.467 8.739 -14.454 1.00 51.69 105 LEU A CA 1
ATOM 879 C C . LEU A 1 105 ? 29.738 7.599 -13.731 1.00 51.69 105 LEU A C 1
ATOM 881 O O . LEU A 1 105 ? 30.354 6.969 -12.864 1.00 51.69 105 LEU A O 1
ATOM 885 N N . PRO A 1 106 ? 28.445 7.380 -14.023 1.00 51.00 106 PRO A N 1
ATOM 886 C CA . PRO A 1 106 ? 27.737 6.234 -13.481 1.00 51.00 106 PRO A CA 1
ATOM 887 C C . PRO A 1 106 ? 28.415 4.973 -14.031 1.00 51.00 106 PRO A C 1
ATOM 889 O O . PRO A 1 106 ? 28.629 4.875 -15.237 1.00 51.00 106 PRO A O 1
ATOM 892 N N . GLY A 1 107 ? 28.822 4.078 -13.133 1.00 46.56 107 GLY A N 1
ATOM 893 C CA . GLY A 1 107 ? 29.492 2.817 -13.447 1.00 46.56 107 GLY A CA 1
ATOM 894 C C . GLY A 1 107 ? 28.823 1.645 -12.762 1.00 46.56 107 GLY A C 1
ATOM 895 O O . GLY A 1 107 ? 27.911 1.901 -11.933 1.00 46.56 107 GLY A O 1
#

Organism: Coptotermes formosanus (NCBI:txid36987)

Foldseek 3Di:
DPPVVVVVQLVVQLVVLCVVVVHDVVVVDDSVVSCVVVVHPDGPVNVVVVVVVVVVVVLVPDDCVDPVVCVVPCDPVNVLVVVVVVCVVVVHDQVNCCVPPVDRRDD